Protein AF-A0A258R175-F1 (afdb_monomer)

Structure (mmCIF, N/CA/C/O backbone):
data_AF-A0A258R175-F1
#
_entry.id   AF-A0A258R175-F1
#
loop_
_atom_site.group_PDB
_atom_site.id
_atom_site.type_symbol
_atom_site.label_atom_id
_atom_site.label_alt_id
_atom_site.label_comp_id
_atom_site.label_asym_id
_atom_site.label_entity_id
_atom_site.label_seq_id
_atom_site.pdbx_PDB_ins_code
_atom_site.Cartn_x
_atom_site.Cartn_y
_atom_site.Cartn_z
_atom_site.occupancy
_atom_site.B_iso_or_equiv
_atom_site.auth_seq_id
_atom_site.auth_comp_id
_atom_site.auth_asym_id
_atom_site.auth_atom_id
_atom_site.pdbx_PDB_model_num
ATOM 1 N N . GLU A 1 1 ? -11.684 -0.400 -10.677 1.00 40.75 1 GLU A N 1
ATOM 2 C CA . GLU A 1 1 ? -11.134 0.251 -11.883 1.00 40.75 1 GLU A CA 1
ATOM 3 C C . GLU A 1 1 ? -10.947 1.729 -11.579 1.00 40.75 1 GLU A C 1
ATOM 5 O O . GLU A 1 1 ? -11.857 2.328 -11.018 1.00 40.75 1 GLU A O 1
ATOM 10 N N . ILE A 1 2 ? -9.762 2.289 -11.827 1.00 42.97 2 ILE A N 1
ATOM 11 C CA . ILE A 1 2 ? -9.522 3.716 -11.599 1.00 42.97 2 ILE A CA 1
ATOM 12 C C . ILE A 1 2 ? -9.858 4.440 -12.904 1.00 42.97 2 ILE A C 1
ATOM 14 O O . ILE A 1 2 ? -9.078 4.393 -13.850 1.00 42.97 2 ILE A O 1
ATOM 18 N N . SER A 1 3 ? -11.033 5.063 -12.977 1.00 48.06 3 SER A N 1
ATOM 19 C CA . SER A 1 3 ? -11.490 5.770 -14.177 1.00 48.06 3 SER A CA 1
ATOM 20 C C . SER A 1 3 ? -11.286 7.278 -14.036 1.00 48.06 3 SER A C 1
ATOM 22 O O . SER A 1 3 ? -11.849 7.893 -13.130 1.00 48.06 3 SER A O 1
ATOM 24 N N . ASN A 1 4 ? -10.526 7.888 -14.947 1.00 55.66 4 ASN A N 1
ATOM 25 C CA . ASN A 1 4 ? -10.462 9.341 -15.106 1.00 55.66 4 ASN A CA 1
ATOM 26 C C . ASN A 1 4 ? -11.255 9.734 -16.368 1.00 55.66 4 ASN A C 1
ATOM 28 O O . ASN A 1 4 ? -10.851 9.329 -17.456 1.00 55.66 4 ASN A O 1
ATOM 32 N N . PRO A 1 5 ? -12.331 10.540 -16.276 1.00 56.56 5 PRO A N 1
ATOM 33 C CA . PRO A 1 5 ? -13.113 10.960 -17.444 1.00 56.56 5 PRO A CA 1
ATOM 34 C C . PRO A 1 5 ? -12.289 11.698 -18.510 1.00 56.56 5 PRO A C 1
ATOM 36 O O . PRO A 1 5 ? -12.649 11.683 -19.684 1.00 56.56 5 PRO A O 1
ATOM 39 N N . ALA A 1 6 ? -11.182 12.336 -18.112 1.00 54.62 6 ALA A N 1
ATOM 40 C CA . ALA A 1 6 ? -10.274 13.038 -19.017 1.00 54.62 6 ALA A CA 1
ATOM 41 C C . ALA A 1 6 ? -9.324 12.100 -19.787 1.00 54.62 6 ALA A C 1
ATOM 43 O O . ALA A 1 6 ? -8.646 12.547 -20.711 1.00 54.62 6 ALA A O 1
ATOM 44 N N . VAL A 1 7 ? -9.262 10.814 -19.423 1.00 56.22 7 VAL A N 1
ATOM 45 C CA . VAL A 1 7 ? -8.439 9.801 -20.092 1.00 56.22 7 VAL A CA 1
ATOM 46 C C . VAL A 1 7 ? -9.338 8.626 -20.493 1.00 56.22 7 VAL A C 1
ATOM 48 O O . VAL A 1 7 ? -9.592 7.739 -19.679 1.00 56.22 7 VAL A O 1
ATOM 51 N N . PRO A 1 8 ? -9.863 8.607 -21.730 1.00 54.94 8 PRO A N 1
ATOM 52 C CA . PRO A 1 8 ? -10.723 7.521 -22.171 1.00 54.94 8 PRO A CA 1
ATOM 53 C C . PRO A 1 8 ? -9.935 6.206 -22.285 1.00 54.94 8 PRO A C 1
ATOM 55 O O . PRO A 1 8 ? -8.973 6.107 -23.047 1.00 54.94 8 PRO A O 1
ATOM 58 N N . GLY A 1 9 ? -10.383 5.187 -21.547 1.00 67.44 9 GLY A N 1
ATOM 59 C CA . GLY A 1 9 ? -9.880 3.811 -21.611 1.00 67.44 9 GLY A CA 1
ATOM 60 C C . GLY A 1 9 ? -8.987 3.391 -20.440 1.00 67.44 9 GLY A C 1
ATOM 61 O O . GLY A 1 9 ? -8.516 4.201 -19.646 1.00 67.44 9 GLY A O 1
ATOM 62 N N . THR A 1 10 ? -8.754 2.084 -20.329 1.00 74.00 10 THR A N 1
ATOM 63 C CA . THR A 1 10 ? -7.882 1.497 -19.306 1.00 74.00 10 THR A CA 1
ATOM 64 C C . THR A 1 10 ? -6.420 1.839 -19.593 1.00 74.00 10 THR A C 1
ATOM 66 O O . THR A 1 10 ? -5.924 1.592 -20.692 1.00 74.00 10 THR A O 1
ATOM 69 N N . LEU A 1 11 ? -5.712 2.373 -18.598 1.00 79.44 11 LEU A N 1
ATOM 70 C CA . LEU A 1 11 ? -4.258 2.520 -18.631 1.00 79.44 11 LEU A CA 1
ATOM 71 C C . LEU A 1 11 ? -3.595 1.400 -17.830 1.00 79.44 11 LEU A C 1
ATOM 73 O O . LEU A 1 11 ? -4.051 1.059 -16.739 1.00 79.44 11 LEU A O 1
ATOM 77 N N . LEU A 1 12 ? -2.479 0.887 -18.343 1.00 85.25 12 LEU A N 1
ATOM 78 C CA . LEU A 1 12 ? -1.554 0.064 -17.575 1.00 85.25 12 LEU A CA 1
ATOM 79 C C . LEU A 1 12 ? -0.437 0.957 -17.030 1.00 85.25 12 LEU A C 1
ATOM 81 O O . LEU A 1 12 ? 0.235 1.647 -17.795 1.00 85.25 12 LEU A O 1
ATOM 85 N N . GLY A 1 13 ? -0.251 0.953 -15.712 1.00 87.00 13 GLY A N 1
ATOM 86 C CA . GLY A 1 13 ? 0.811 1.698 -15.042 1.00 87.00 13 GLY A CA 1
ATOM 87 C C . GLY A 1 13 ? 1.912 0.773 -14.535 1.00 87.00 13 GLY A C 1
ATOM 88 O O . GLY A 1 13 ? 1.633 -0.148 -13.774 1.00 87.00 13 GLY A O 1
ATOM 89 N N . PHE A 1 14 ? 3.158 1.055 -14.908 1.00 89.31 14 PHE A N 1
ATOM 90 C CA . PHE A 1 14 ? 4.345 0.411 -14.346 1.00 89.31 14 PHE A CA 1
ATOM 91 C C . PHE A 1 14 ? 4.956 1.335 -13.304 1.00 89.31 14 PHE A C 1
ATOM 93 O O . PHE A 1 14 ? 5.444 2.414 -13.642 1.00 89.31 14 PHE A O 1
ATOM 100 N N . LEU A 1 15 ? 4.892 0.921 -12.044 1.00 88.31 15 LEU A N 1
ATOM 101 C CA . LEU A 1 15 ? 5.301 1.715 -10.897 1.00 88.31 15 LEU A CA 1
ATOM 102 C C . LEU A 1 15 ? 6.712 1.333 -10.447 1.00 88.31 15 LEU A C 1
ATOM 104 O O . LEU A 1 15 ? 6.944 0.188 -10.071 1.00 88.31 15 LEU A O 1
ATOM 108 N N . ASN A 1 16 ? 7.630 2.296 -10.417 1.00 87.44 16 ASN A N 1
ATOM 109 C CA . ASN A 1 16 ? 8.902 2.151 -9.718 1.00 87.44 16 ASN A CA 1
ATOM 110 C C . ASN A 1 16 ? 8.849 2.981 -8.431 1.00 87.44 16 ASN A C 1
ATOM 112 O O . ASN A 1 16 ? 8.875 4.214 -8.474 1.00 87.44 16 ASN A O 1
ATOM 116 N N . ILE A 1 17 ? 8.739 2.286 -7.298 1.00 83.06 17 ILE A N 1
ATOM 117 C CA . ILE A 1 17 ? 8.574 2.895 -5.974 1.00 83.06 17 ILE A CA 1
ATOM 118 C C . ILE A 1 17 ? 9.883 3.546 -5.513 1.00 83.06 17 ILE A C 1
ATOM 120 O O . ILE A 1 17 ? 9.845 4.671 -5.016 1.00 83.06 17 ILE A O 1
ATOM 124 N N . ASP A 1 18 ? 11.026 2.902 -5.764 1.00 85.12 18 ASP A N 1
ATOM 125 C CA . ASP A 1 18 ? 12.351 3.390 -5.360 1.00 85.12 18 ASP A CA 1
ATOM 126 C C . ASP A 1 18 ? 12.678 4.732 -6.017 1.00 85.12 18 ASP A C 1
ATOM 128 O O . ASP A 1 18 ? 13.139 5.671 -5.370 1.00 85.12 18 ASP A O 1
ATOM 132 N N . THR A 1 19 ? 12.389 4.851 -7.315 1.00 88.62 19 THR A N 1
ATOM 133 C CA . THR A 1 19 ? 12.622 6.091 -8.066 1.00 88.62 19 THR A CA 1
ATOM 134 C C . THR A 1 19 ? 11.421 7.031 -8.064 1.00 88.62 19 THR A C 1
ATOM 136 O O . THR A 1 19 ? 11.496 8.093 -8.677 1.00 88.62 19 THR A O 1
ATOM 139 N N . ARG A 1 20 ? 10.297 6.634 -7.453 1.00 85.88 20 ARG A N 1
ATOM 140 C CA . ARG A 1 20 ? 9.001 7.332 -7.504 1.00 85.88 20 ARG A CA 1
ATOM 141 C C . ARG A 1 20 ? 8.567 7.737 -8.917 1.00 85.88 20 ARG A C 1
ATOM 143 O O . ARG A 1 20 ? 8.134 8.864 -9.147 1.00 85.88 20 ARG A O 1
ATOM 150 N N . LYS A 1 21 ? 8.663 6.814 -9.870 1.00 88.06 21 LYS A N 1
ATOM 151 C CA . LYS A 1 21 ? 8.285 7.034 -11.276 1.00 88.06 21 LYS A CA 1
ATOM 152 C C . LYS A 1 21 ? 7.165 6.098 -11.682 1.00 88.06 21 LYS A C 1
ATOM 154 O O . LYS A 1 21 ? 7.058 4.987 -11.165 1.00 88.06 21 LYS A O 1
ATOM 159 N N . VAL A 1 22 ? 6.374 6.524 -12.653 1.00 88.94 22 VAL A N 1
ATOM 160 C CA . VAL A 1 22 ? 5.370 5.678 -13.291 1.00 88.94 22 VAL A CA 1
ATOM 161 C C . VAL A 1 22 ? 5.426 5.831 -14.798 1.00 88.94 22 VAL A C 1
ATOM 163 O O . VAL A 1 22 ? 5.540 6.941 -15.318 1.00 88.94 22 VAL A O 1
ATOM 166 N N . VAL A 1 23 ? 5.338 4.700 -15.493 1.00 90.81 23 VAL A N 1
ATOM 167 C CA . VAL A 1 23 ? 5.174 4.649 -16.946 1.00 90.81 23 VAL A CA 1
ATOM 168 C C . VAL A 1 23 ? 3.751 4.214 -17.253 1.00 90.81 23 VAL A C 1
ATOM 170 O O . VAL A 1 23 ? 3.346 3.109 -16.899 1.00 90.81 23 VAL A O 1
ATOM 173 N N . LEU A 1 24 ? 2.996 5.089 -17.908 1.00 87.75 24 LEU A N 1
ATOM 174 C CA . LEU A 1 24 ? 1.626 4.833 -18.335 1.00 87.75 24 LEU A CA 1
ATOM 175 C C . LEU A 1 24 ? 1.616 4.363 -19.787 1.00 87.75 24 LEU A C 1
ATOM 177 O O . LEU A 1 24 ? 2.169 5.031 -20.662 1.00 87.75 24 LEU A O 1
ATOM 181 N N . VAL A 1 25 ? 0.967 3.231 -20.038 1.00 87.25 25 VAL A N 1
ATOM 182 C CA . VAL A 1 25 ? 0.807 2.632 -21.366 1.00 87.25 25 VAL A CA 1
ATOM 183 C C . VAL A 1 25 ? -0.683 2.490 -21.658 1.00 87.25 25 VAL A C 1
ATOM 185 O O . VAL A 1 25 ? -1.443 1.983 -20.832 1.00 87.25 25 VAL A O 1
ATOM 188 N N . SER A 1 26 ? -1.104 2.935 -22.842 1.00 81.69 26 SER A N 1
ATOM 189 C CA . SER A 1 26 ? -2.475 2.749 -23.319 1.00 81.69 26 SER A CA 1
ATOM 190 C C . SER A 1 26 ? -2.541 1.599 -24.328 1.00 81.69 26 SER A C 1
ATOM 192 O O . SER A 1 26 ? -1.715 1.562 -25.245 1.00 81.69 26 SER A O 1
ATOM 194 N N . PRO A 1 27 ? -3.540 0.703 -24.240 1.00 78.81 27 PRO A N 1
ATOM 195 C CA . PRO A 1 27 ? -3.768 -0.328 -25.251 1.00 78.81 27 PRO A CA 1
ATOM 196 C C . PRO A 1 27 ? -3.996 0.228 -26.667 1.00 78.81 27 PRO A C 1
ATOM 198 O O . PRO A 1 27 ? -3.696 -0.459 -27.640 1.00 78.81 27 PRO A O 1
ATOM 201 N N . SER A 1 28 ? -4.501 1.462 -26.801 1.00 80.94 28 SER A N 1
ATOM 202 C CA . SER A 1 28 ? -4.767 2.098 -28.103 1.00 80.94 28 SER A CA 1
ATOM 203 C C . SER A 1 28 ? -3.513 2.651 -28.790 1.00 80.94 28 SER A C 1
ATOM 205 O O . SER A 1 28 ? -3.515 2.839 -30.006 1.00 80.94 28 SER A O 1
ATOM 207 N N . LEU A 1 29 ? -2.429 2.872 -28.040 1.00 82.25 29 LEU A N 1
ATOM 208 C CA . LEU A 1 29 ? -1.122 3.292 -28.549 1.00 82.25 29 LEU A CA 1
ATOM 209 C C . LEU A 1 29 ? -0.066 2.247 -28.165 1.00 82.25 29 LEU A C 1
ATOM 211 O O . LEU A 1 29 ? 0.814 2.515 -27.337 1.00 82.25 29 LEU A O 1
ATOM 215 N N . PRO A 1 30 ? -0.138 1.034 -28.749 1.00 72.25 30 PRO A N 1
ATOM 216 C CA . PRO A 1 30 ? 0.782 -0.035 -28.403 1.00 72.25 30 PRO A CA 1
ATOM 217 C C . PRO A 1 30 ? 2.214 0.410 -28.722 1.00 72.25 30 PRO A C 1
ATOM 219 O O . PRO A 1 30 ? 2.493 0.872 -29.829 1.00 72.25 30 PRO A O 1
ATOM 222 N N . LYS A 1 31 ? 3.129 0.234 -27.757 1.00 85.00 31 LYS A N 1
ATOM 223 C CA . LYS A 1 31 ? 4.560 0.622 -27.795 1.00 85.00 31 LYS A CA 1
ATOM 224 C C . LYS A 1 31 ? 4.879 2.087 -27.469 1.00 85.00 31 LYS A C 1
ATOM 226 O O . LYS A 1 31 ? 6.034 2.492 -27.618 1.00 85.00 31 LYS A O 1
ATOM 231 N N . MET A 1 32 ? 3.918 2.870 -26.992 1.00 88.12 32 MET A N 1
ATOM 232 C CA . MET A 1 32 ? 4.180 4.195 -26.421 1.00 88.12 32 MET A CA 1
ATOM 233 C C . MET A 1 32 ? 3.946 4.166 -24.911 1.00 88.12 32 MET A C 1
ATOM 235 O O . MET A 1 32 ? 2.882 3.758 -24.451 1.00 88.12 32 MET A O 1
ATOM 239 N N . GLY A 1 33 ? 4.947 4.608 -24.152 1.00 89.56 33 GLY A N 1
ATOM 240 C CA . GLY A 1 33 ? 4.857 4.816 -22.710 1.00 89.56 33 GLY A CA 1
ATOM 241 C C . GLY A 1 33 ? 5.087 6.281 -22.363 1.00 89.56 33 GLY A C 1
ATOM 242 O O . GLY A 1 33 ? 5.961 6.925 -22.943 1.00 89.56 33 GLY A O 1
ATOM 243 N N . VAL A 1 34 ? 4.330 6.812 -21.411 1.00 89.00 34 VAL A N 1
ATOM 244 C CA . VAL A 1 34 ? 4.559 8.150 -20.850 1.00 89.00 34 VAL A CA 1
ATOM 245 C C . VAL A 1 34 ? 5.139 7.986 -19.455 1.00 89.00 34 VAL A C 1
ATOM 247 O O . VAL A 1 34 ? 4.457 7.475 -18.571 1.00 89.00 34 VAL A O 1
ATOM 250 N N . GLU A 1 35 ? 6.389 8.402 -19.262 1.00 90.06 35 GLU A N 1
ATOM 251 C CA . GLU A 1 35 ? 7.019 8.453 -17.941 1.00 90.06 35 GLU A CA 1
ATOM 252 C C . GLU A 1 35 ? 6.747 9.799 -17.282 1.00 90.06 35 GLU A C 1
ATOM 254 O O . GLU A 1 35 ? 6.965 10.863 -17.873 1.00 90.06 35 GLU A O 1
ATOM 259 N N . THR A 1 36 ? 6.318 9.739 -16.029 1.00 87.12 36 THR A N 1
ATOM 260 C CA . THR A 1 36 ? 6.179 10.903 -15.161 1.00 87.12 36 THR A CA 1
ATOM 261 C C . THR A 1 36 ? 6.511 10.530 -13.717 1.00 87.12 36 THR A C 1
ATOM 263 O O . THR A 1 36 ? 6.618 9.348 -13.370 1.00 87.12 36 THR A O 1
ATOM 266 N N . ASP A 1 37 ? 6.712 11.540 -12.881 1.00 86.81 37 ASP A N 1
ATOM 267 C CA . ASP A 1 37 ? 6.963 11.346 -11.459 1.00 86.81 37 ASP A CA 1
ATOM 268 C C . ASP A 1 37 ? 5.654 11.040 -10.727 1.00 86.81 37 ASP A C 1
ATOM 270 O O . ASP A 1 37 ? 4.582 11.548 -11.071 1.00 86.81 37 ASP A O 1
ATOM 274 N N . LEU A 1 38 ? 5.740 10.209 -9.692 1.00 80.19 38 LEU A N 1
ATOM 275 C CA . LEU A 1 38 ? 4.610 9.945 -8.818 1.00 80.19 38 LEU A CA 1
ATOM 276 C C . LEU A 1 38 ? 4.293 11.178 -7.975 1.00 80.19 38 LEU A C 1
ATOM 278 O O . LEU A 1 38 ? 5.165 11.626 -7.217 1.00 80.19 38 LEU A O 1
ATOM 282 N N . PRO A 1 39 ? 3.036 11.654 -8.007 1.00 72.75 39 PRO A N 1
ATOM 283 C CA . PRO A 1 39 ? 2.574 12.708 -7.125 1.00 72.75 39 PRO A CA 1
ATOM 284 C C . PRO A 1 39 ? 2.932 12.393 -5.672 1.00 72.75 39 PRO A C 1
ATOM 286 O O . PRO A 1 39 ? 2.883 11.235 -5.246 1.00 72.75 39 PRO A O 1
ATOM 289 N N . ALA A 1 40 ? 3.322 13.410 -4.905 1.00 73.38 40 ALA A N 1
ATOM 290 C CA . ALA A 1 40 ? 3.685 13.237 -3.497 1.00 73.38 40 ALA A CA 1
ATOM 291 C C . ALA A 1 40 ? 2.541 12.607 -2.676 1.00 73.38 40 ALA A C 1
ATOM 293 O O . ALA A 1 40 ? 2.790 11.877 -1.721 1.00 73.38 40 ALA A O 1
ATOM 294 N N . ASP A 1 41 ? 1.300 12.843 -3.097 1.00 66.44 41 ASP A N 1
ATOM 295 C CA . ASP A 1 41 ? 0.055 12.328 -2.529 1.00 66.44 41 ASP A CA 1
ATOM 296 C C . ASP A 1 41 ? -0.392 10.972 -3.107 1.00 66.44 41 ASP A C 1
ATOM 298 O O . ASP A 1 41 ? -1.449 10.472 -2.729 1.00 66.44 41 ASP A O 1
ATOM 302 N N . PHE A 1 42 ? 0.384 10.335 -3.991 1.00 70.44 42 PHE A N 1
ATOM 303 C CA . PHE A 1 42 ? 0.040 9.010 -4.511 1.00 70.44 42 PHE A CA 1
ATOM 304 C C . PHE A 1 42 ? 0.120 7.942 -3.408 1.00 70.44 42 PHE A C 1
ATOM 306 O O . PHE A 1 42 ? 1.201 7.667 -2.885 1.00 70.44 42 PHE A O 1
ATOM 313 N N . GLN A 1 43 ? -1.016 7.322 -3.081 1.00 65.56 43 GLN A N 1
ATOM 314 C CA . GLN A 1 43 ? -1.141 6.259 -2.079 1.00 65.56 43 GLN A CA 1
ATOM 315 C C . GLN A 1 43 ? -2.076 5.157 -2.599 1.00 65.56 43 GLN A C 1
ATOM 317 O O . GLN A 1 43 ? -3.224 5.433 -2.922 1.00 65.56 43 GLN A O 1
ATOM 322 N N . ILE A 1 44 ? -1.637 3.897 -2.664 1.00 63.03 44 ILE A N 1
ATOM 323 C CA . ILE A 1 44 ? -2.536 2.767 -2.971 1.00 63.03 44 ILE A CA 1
ATOM 324 C C . ILE A 1 44 ? -2.904 2.101 -1.655 1.00 63.03 44 ILE A C 1
ATOM 326 O O . ILE A 1 44 ? -2.051 1.439 -1.074 1.00 63.03 44 ILE A O 1
ATOM 330 N N . ALA A 1 45 ? -4.134 2.311 -1.172 1.00 57.41 45 ALA A N 1
ATOM 331 C CA . ALA A 1 45 ? -4.663 1.763 0.090 1.00 57.41 45 ALA A CA 1
ATOM 332 C C . ALA A 1 45 ? -3.840 2.072 1.368 1.00 57.41 45 ALA A C 1
ATOM 334 O O . ALA A 1 45 ? -4.287 1.777 2.470 1.00 57.41 45 ALA A O 1
ATOM 335 N N . SER A 1 46 ? -2.669 2.694 1.225 1.00 58.72 46 SER A N 1
ATOM 336 C CA . SER A 1 46 ? -1.678 2.953 2.257 1.00 58.72 46 SER A CA 1
ATOM 337 C C . SER A 1 46 ? -2.131 4.067 3.191 1.00 58.72 46 SER A C 1
ATOM 339 O O . SER A 1 46 ? -2.501 5.162 2.758 1.00 58.72 46 SER A O 1
ATOM 341 N N . LEU A 1 47 ? -2.057 3.774 4.488 1.00 63.28 47 LEU A N 1
ATOM 342 C CA . LEU A 1 47 ? -2.002 4.790 5.524 1.00 63.28 47 LEU A CA 1
ATOM 343 C C . LEU A 1 47 ? -0.535 5.137 5.756 1.00 63.28 47 LEU A C 1
ATOM 345 O O . LEU A 1 47 ? 0.258 4.273 6.120 1.00 63.28 47 LEU A O 1
ATOM 349 N N . ALA A 1 48 ? -0.182 6.405 5.573 1.00 64.50 48 ALA A N 1
ATOM 350 C CA . ALA A 1 48 ? 1.092 6.939 6.029 1.00 64.50 48 ALA A CA 1
ATOM 351 C C . ALA A 1 48 ? 0.868 7.710 7.335 1.00 64.50 48 ALA A C 1
ATOM 353 O O . ALA A 1 48 ? -0.017 8.567 7.405 1.00 64.50 48 ALA A O 1
ATOM 354 N N . GLY A 1 49 ? 1.674 7.415 8.353 1.00 68.62 49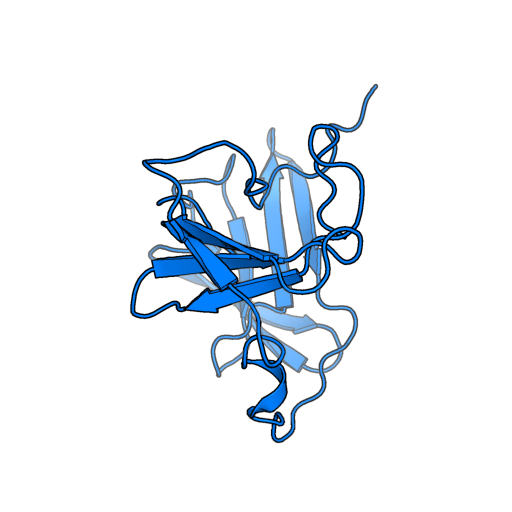 GLY A N 1
ATOM 355 C CA . GLY A 1 49 ? 1.626 8.089 9.649 1.00 68.62 49 GLY A CA 1
ATOM 356 C C . GLY A 1 49 ? 1.809 7.130 10.819 1.00 68.62 49 GLY A C 1
ATOM 357 O O . GLY A 1 49 ? 1.957 5.923 10.641 1.00 68.62 49 GLY A O 1
ATOM 358 N N . GLU A 1 50 ? 1.797 7.688 12.023 1.00 78.94 50 GLU A N 1
ATOM 359 C CA . GLU A 1 50 ? 1.766 6.915 13.261 1.00 78.94 50 GLU A CA 1
ATOM 360 C C . GLU A 1 50 ? 0.325 6.486 13.550 1.00 78.94 50 GLU A C 1
ATOM 362 O O . GLU A 1 50 ? -0.601 7.298 13.490 1.00 78.94 50 GLU A O 1
ATOM 367 N N . GLY A 1 51 ? 0.134 5.199 13.836 1.00 86.69 51 GLY A N 1
ATOM 368 C CA . GLY A 1 51 ? -1.164 4.628 14.170 1.00 86.69 51 GLY A CA 1
ATOM 369 C C . GLY A 1 51 ? -1.158 3.996 15.553 1.00 86.69 51 GLY A C 1
ATOM 370 O O . GLY A 1 51 ? -0.152 3.442 15.999 1.00 86.69 51 GLY A O 1
ATOM 371 N N . THR A 1 52 ? -2.300 4.038 16.227 1.00 93.44 52 THR A N 1
ATOM 372 C CA . THR A 1 52 ? -2.530 3.308 17.472 1.00 93.44 52 THR A CA 1
ATOM 373 C C . THR A 1 52 ? -3.188 1.969 17.159 1.00 93.44 52 THR A C 1
ATOM 375 O O . THR A 1 52 ? -4.111 1.871 16.347 1.00 93.44 52 THR A O 1
ATOM 378 N N . ARG A 1 53 ? -2.701 0.895 17.785 1.00 95.19 53 ARG A N 1
ATOM 379 C CA . ARG A 1 53 ? -3.344 -0.418 17.677 1.00 95.19 53 ARG A CA 1
ATOM 380 C C . ARG A 1 53 ? -4.721 -0.339 18.342 1.00 95.19 53 ARG A C 1
ATOM 382 O O . ARG A 1 53 ? -4.806 -0.093 19.541 1.00 95.19 53 ARG A O 1
ATOM 389 N N . ALA A 1 54 ? -5.769 -0.613 17.574 1.00 95.19 54 ALA A N 1
ATOM 390 C CA . ALA A 1 54 ? -7.161 -0.568 18.020 1.00 95.19 54 ALA A CA 1
ATOM 391 C C . ALA A 1 54 ? -7.769 -1.964 18.244 1.00 95.19 54 ALA A C 1
ATOM 393 O O . ALA A 1 54 ? -8.760 -2.099 18.956 1.00 95.19 54 ALA A O 1
ATOM 394 N N . GLY A 1 55 ? -7.188 -3.019 17.659 1.00 97.38 55 GLY A N 1
ATOM 395 C CA . GLY A 1 55 ? -7.696 -4.385 17.818 1.00 97.38 55 GLY A CA 1
ATOM 396 C C . GLY A 1 55 ? -7.183 -5.358 16.761 1.00 97.38 55 GLY A C 1
ATOM 397 O O . GLY A 1 55 ? -6.113 -5.159 16.183 1.00 97.38 55 GLY A O 1
ATOM 398 N N . THR A 1 56 ? -7.951 -6.413 16.504 1.00 98.06 56 THR A N 1
ATOM 399 C CA . THR A 1 56 ? -7.707 -7.410 15.449 1.00 98.06 56 THR A CA 1
ATOM 400 C C . THR A 1 56 ? -8.987 -7.672 14.658 1.00 98.06 56 THR A C 1
ATOM 402 O O . THR A 1 56 ? -10.089 -7.390 15.129 1.00 98.06 56 THR A O 1
ATOM 405 N N . SER A 1 57 ? -8.849 -8.169 13.431 1.00 98.12 57 SER A N 1
ATOM 406 C CA . SER A 1 57 ? -9.965 -8.544 12.559 1.00 98.12 57 SER A CA 1
ATOM 407 C C . SER A 1 57 ? -9.514 -9.587 11.530 1.00 98.12 57 SER A C 1
ATOM 409 O O . SER A 1 57 ? -8.377 -10.057 11.573 1.00 98.12 57 SER A O 1
ATOM 411 N N . GLU A 1 58 ? -10.406 -9.940 10.611 1.00 98.00 58 GLU A N 1
ATOM 412 C CA . GLU A 1 58 ? -10.146 -10.828 9.481 1.00 98.00 58 GLU A CA 1
ATOM 413 C C . GLU A 1 58 ? -10.859 -10.278 8.240 1.00 98.00 58 GLU A C 1
ATOM 415 O O . GLU A 1 58 ? -12.017 -9.851 8.315 1.00 98.00 58 GLU A O 1
ATOM 420 N N . VAL A 1 59 ? -10.167 -10.255 7.100 1.00 97.56 59 VAL A N 1
ATOM 421 C CA . VAL A 1 59 ? -10.714 -9.809 5.807 1.00 97.56 59 VAL A CA 1
ATOM 422 C C . VAL A 1 59 ? -10.226 -10.758 4.725 1.00 97.56 59 VAL A C 1
ATOM 424 O O . VAL A 1 59 ? -9.050 -11.091 4.690 1.00 97.56 59 VAL A O 1
ATOM 427 N N . ALA A 1 60 ? -11.122 -11.211 3.846 1.00 96.38 60 ALA A N 1
ATOM 428 C CA . ALA A 1 60 ? -10.802 -12.183 2.796 1.00 96.38 60 ALA A CA 1
ATOM 429 C C . ALA A 1 60 ? -10.104 -13.469 3.307 1.00 96.38 60 ALA A C 1
ATOM 431 O O . ALA A 1 60 ? -9.297 -14.054 2.590 1.00 96.38 60 ALA A O 1
ATOM 432 N N . GLY A 1 61 ? -10.417 -13.906 4.536 1.00 95.94 61 GLY A N 1
ATOM 433 C CA . GLY A 1 61 ? -9.804 -15.078 5.178 1.00 95.94 61 GLY A CA 1
ATOM 434 C C . GLY A 1 61 ? -8.421 -14.825 5.788 1.00 95.94 61 GLY A C 1
ATOM 435 O O . GLY A 1 61 ? -7.752 -15.769 6.197 1.00 95.94 61 GLY A O 1
ATOM 436 N N . GLU A 1 62 ? -7.976 -13.568 5.839 1.00 97.81 62 GLU A N 1
ATOM 437 C CA . GLU A 1 62 ? -6.641 -13.183 6.291 1.00 97.81 62 GLU A CA 1
ATOM 438 C C . GLU A 1 62 ? -6.707 -12.422 7.619 1.00 97.81 62 GLU A C 1
ATOM 440 O O . GLU A 1 62 ? -7.408 -11.403 7.705 1.00 97.81 62 GLU A O 1
ATOM 445 N N . PRO A 1 63 ? -5.977 -12.870 8.657 1.00 98.00 63 PRO A N 1
ATOM 446 C CA . PRO A 1 63 ? -5.948 -12.177 9.933 1.00 98.00 63 PRO A CA 1
ATOM 447 C C . PRO A 1 63 ? -5.218 -10.838 9.799 1.00 98.00 63 PRO A C 1
ATOM 449 O O . PRO A 1 63 ? -4.182 -10.722 9.141 1.00 98.00 63 PRO A O 1
ATOM 452 N N . CYS A 1 64 ? -5.734 -9.817 10.474 1.00 97.81 64 CYS A N 1
ATOM 453 C CA . CYS A 1 64 ? -5.148 -8.486 10.453 1.00 97.81 64 CYS A CA 1
ATOM 454 C C . CYS A 1 64 ? -5.240 -7.781 11.806 1.00 97.81 64 CYS A C 1
ATOM 456 O O . CYS A 1 64 ? -6.067 -8.088 12.670 1.00 97.81 64 CYS A O 1
ATOM 458 N N . THR A 1 65 ? -4.388 -6.777 11.975 1.00 97.75 65 THR A N 1
ATOM 459 C CA . THR A 1 65 ? -4.453 -5.819 13.075 1.00 97.75 65 THR A CA 1
ATOM 460 C C . THR A 1 65 ? -5.207 -4.577 12.625 1.00 97.75 65 THR A C 1
ATOM 462 O O . THR A 1 65 ? -4.954 -4.052 11.542 1.00 97.75 65 THR A O 1
ATOM 465 N N . LEU A 1 66 ? -6.115 -4.097 13.474 1.00 96.56 66 LEU A N 1
ATOM 466 C CA . LEU A 1 66 ? -6.776 -2.814 13.283 1.00 96.56 66 LEU A CA 1
ATOM 467 C C . LEU A 1 66 ? -5.879 -1.700 13.818 1.00 96.56 66 LEU A C 1
ATOM 469 O O . LEU A 1 66 ? -5.496 -1.714 14.992 1.00 96.56 66 LEU A O 1
ATOM 473 N N . TRP A 1 67 ? -5.581 -0.737 12.958 1.00 94.56 67 TRP A N 1
ATOM 474 C CA . TRP A 1 67 ? -4.792 0.450 13.256 1.00 94.56 67 TRP A CA 1
ATOM 475 C C . TRP A 1 67 ? -5.644 1.694 13.050 1.00 94.56 67 TRP A C 1
ATOM 477 O O . TRP A 1 67 ? -6.232 1.863 11.981 1.00 94.56 67 TRP A O 1
ATOM 487 N N . GLN A 1 68 ? -5.694 2.556 14.062 1.00 92.19 68 GLN A N 1
ATOM 488 C CA . GLN A 1 68 ? -6.377 3.841 14.014 1.00 92.19 68 GLN A CA 1
ATOM 489 C C . GLN A 1 68 ? -5.363 4.966 13.805 1.00 92.19 68 GLN A C 1
ATOM 491 O O . GLN A 1 68 ? -4.329 5.022 14.467 1.00 92.19 68 GLN A O 1
ATOM 496 N N . VAL A 1 69 ? -5.672 5.869 12.879 1.00 88.38 69 VAL A N 1
ATOM 497 C CA . VAL A 1 69 ? -4.880 7.058 12.560 1.00 88.38 69 VAL A CA 1
ATOM 498 C C . VAL A 1 69 ? -5.811 8.264 12.626 1.00 88.38 69 VAL A C 1
ATOM 500 O O . VAL A 1 69 ? -6.783 8.334 11.876 1.00 88.38 69 VAL A O 1
ATOM 503 N N . GLU A 1 70 ? -5.518 9.220 13.510 1.00 79.75 70 GLU A N 1
ATOM 504 C CA . GLU A 1 70 ? -6.383 10.388 13.767 1.00 79.75 70 GLU A CA 1
ATOM 505 C C . GLU A 1 70 ? -6.598 11.256 12.521 1.00 79.75 70 GLU A C 1
ATOM 507 O O . GLU A 1 70 ? -7.694 11.759 12.280 1.00 79.75 70 GLU A O 1
ATOM 512 N N . LYS A 1 71 ? -5.557 11.414 11.695 1.00 70.56 71 LYS A N 1
ATOM 513 C CA . LYS A 1 71 ? -5.659 12.071 10.390 1.00 70.56 71 LYS A CA 1
ATOM 514 C C . LYS A 1 71 ? -4.461 11.722 9.510 1.00 70.56 71 LYS A C 1
ATOM 516 O O . LYS A 1 71 ? -3.400 12.330 9.636 1.00 70.56 71 LYS A O 1
ATOM 521 N N . ALA A 1 72 ? -4.628 10.775 8.589 1.00 67.69 72 ALA A N 1
ATOM 522 C CA . ALA A 1 72 ? -3.649 10.598 7.518 1.00 67.69 72 ALA A CA 1
ATOM 523 C C . ALA A 1 72 ? -3.647 11.864 6.642 1.00 67.69 72 ALA A C 1
ATOM 525 O O . ALA A 1 72 ? -4.709 12.429 6.374 1.00 67.69 72 ALA A O 1
ATOM 526 N N . ALA A 1 73 ? -2.474 12.327 6.204 1.00 62.75 73 ALA A N 1
ATOM 527 C CA . ALA A 1 73 ? -2.281 13.670 5.638 1.00 62.75 73 A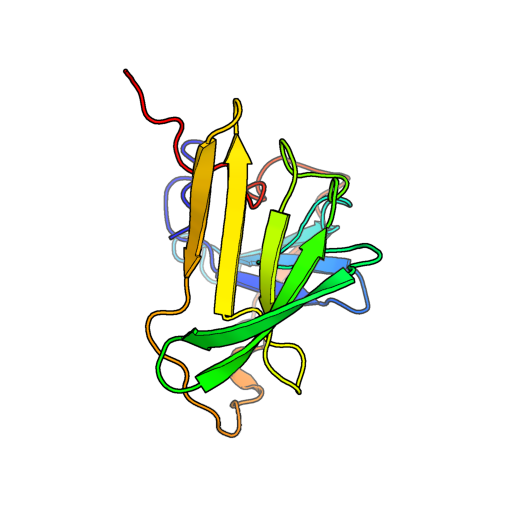LA A CA 1
ATOM 528 C C . ALA A 1 73 ? -3.105 13.985 4.361 1.00 62.75 73 ALA A C 1
ATOM 530 O O . ALA A 1 73 ? -3.142 15.131 3.918 1.00 62.75 73 ALA A O 1
ATOM 531 N N . GLN A 1 74 ? -3.784 12.992 3.782 1.00 64.44 74 GLN A N 1
ATOM 532 C CA . GLN A 1 74 ? -4.521 13.057 2.519 1.00 64.44 74 GLN A CA 1
ATOM 533 C C . GLN A 1 74 ? -5.968 12.554 2.654 1.00 64.44 74 GLN A C 1
ATOM 535 O O . GLN A 1 74 ? -6.697 12.527 1.665 1.00 64.44 74 GLN A O 1
ATOM 540 N N . LEU A 1 75 ? -6.398 12.156 3.856 1.00 69.31 75 LEU A N 1
ATOM 541 C CA . LEU A 1 75 ? -7.746 11.646 4.108 1.00 69.31 75 LEU A CA 1
ATOM 542 C C . LEU A 1 75 ? -8.595 12.678 4.853 1.00 69.31 75 LEU A C 1
ATOM 544 O O . LEU A 1 75 ? -8.095 13.527 5.593 1.00 69.31 75 LEU A O 1
ATOM 548 N N . ALA A 1 76 ? -9.906 12.617 4.618 1.00 73.38 76 ALA A N 1
ATOM 549 C CA . ALA A 1 76 ? -10.858 13.618 5.092 1.00 73.38 76 ALA A CA 1
ATOM 550 C C . ALA A 1 76 ? -11.066 13.612 6.619 1.00 73.38 76 ALA A C 1
ATOM 552 O O . ALA A 1 76 ? -11.575 14.596 7.157 1.00 73.38 76 ALA A O 1
ATOM 553 N N . GLY A 1 77 ? -10.655 12.549 7.315 1.00 81.50 77 GLY A N 1
ATOM 554 C CA . GLY A 1 77 ? -10.842 12.404 8.755 1.00 81.50 77 GLY A CA 1
ATOM 555 C C . GLY A 1 77 ? -10.135 11.177 9.342 1.00 81.50 77 GLY A C 1
ATOM 556 O O . GLY A 1 77 ? -9.310 10.556 8.653 1.00 81.50 77 GLY A O 1
ATOM 557 N N . PRO A 1 78 ? -10.451 10.835 10.606 1.00 88.06 78 PRO A N 1
ATOM 558 C CA . PRO A 1 78 ? -9.959 9.637 11.274 1.00 88.06 78 PRO A CA 1
ATOM 559 C C . PRO A 1 78 ? -10.114 8.398 10.407 1.00 88.06 78 PRO A C 1
ATOM 561 O O . PRO A 1 78 ? -11.105 8.224 9.697 1.00 88.06 78 PRO A O 1
ATOM 564 N N . THR A 1 79 ? -9.102 7.543 10.423 1.00 88.69 79 THR A N 1
ATOM 565 C CA . THR A 1 79 ? -9.040 6.385 9.540 1.00 88.69 79 THR A CA 1
ATOM 566 C C . THR A 1 79 ? -8.690 5.138 10.325 1.00 88.69 79 THR A C 1
ATOM 568 O O . THR A 1 79 ? -7.777 5.145 11.145 1.00 88.69 79 THR A O 1
ATOM 571 N N . THR A 1 80 ? -9.404 4.054 10.045 1.00 92.31 80 THR A N 1
ATOM 572 C CA . THR A 1 80 ? -9.072 2.717 10.535 1.00 92.31 80 THR A CA 1
ATOM 573 C C . THR A 1 80 ? -8.664 1.844 9.358 1.00 92.31 80 THR A C 1
ATOM 575 O O . THR A 1 80 ? -9.419 1.732 8.388 1.00 92.31 80 THR A O 1
ATOM 578 N N . ALA A 1 81 ? -7.502 1.198 9.446 1.00 92.44 81 ALA A N 1
ATOM 579 C CA . ALA A 1 81 ? -7.093 0.162 8.502 1.00 92.44 81 ALA A CA 1
ATOM 580 C C . ALA A 1 81 ? -6.905 -1.192 9.181 1.00 92.44 81 ALA A C 1
ATOM 582 O O . ALA A 1 81 ? -6.389 -1.291 10.290 1.00 92.44 81 ALA A O 1
ATOM 583 N N . CYS A 1 82 ? -7.296 -2.239 8.468 1.00 95.12 82 CYS A N 1
ATOM 584 C CA . CYS A 1 82 ? -6.987 -3.632 8.766 1.00 95.12 82 CYS A CA 1
ATOM 585 C C . CYS A 1 82 ? -5.741 -4.008 7.964 1.00 95.12 82 CYS A C 1
ATOM 587 O O . CYS A 1 82 ? -5.791 -4.012 6.734 1.00 95.12 82 CYS A O 1
ATOM 589 N N . ILE A 1 83 ? -4.630 -4.269 8.655 1.00 94.19 83 ILE A N 1
ATOM 590 C CA . ILE A 1 83 ? -3.318 -4.536 8.047 1.00 94.19 83 ILE A CA 1
ATOM 591 C C . ILE A 1 83 ? -2.800 -5.893 8.532 1.00 94.19 83 ILE A C 1
ATOM 593 O O . ILE A 1 83 ? -2.803 -6.155 9.740 1.00 94.19 83 ILE A O 1
ATOM 597 N N . THR A 1 84 ? -2.392 -6.763 7.610 1.00 95.81 84 THR A N 1
ATOM 598 C CA . THR A 1 84 ? -1.756 -8.051 7.931 1.00 95.81 84 THR A CA 1
ATOM 599 C C . THR A 1 84 ? -0.396 -7.853 8.605 1.00 95.81 84 THR A C 1
ATOM 601 O O . THR A 1 84 ? 0.167 -6.758 8.605 1.00 95.81 84 THR A O 1
ATOM 604 N N . GLU A 1 85 ? 0.158 -8.919 9.184 1.00 94.56 85 GLU A N 1
ATOM 605 C CA . GLU A 1 85 ? 1.484 -8.881 9.818 1.00 94.56 85 GLU A CA 1
ATOM 606 C C . GLU A 1 85 ? 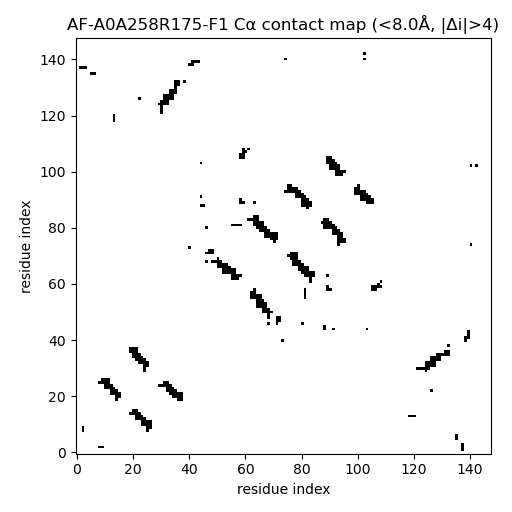2.605 -8.487 8.839 1.00 94.56 85 GLU A C 1
ATOM 608 O O . GLU A 1 85 ? 3.516 -7.751 9.209 1.00 94.56 85 GLU A O 1
ATOM 613 N N . ASP A 1 86 ? 2.499 -8.906 7.575 1.00 92.94 86 ASP A N 1
ATOM 614 C CA . ASP A 1 86 ? 3.419 -8.569 6.483 1.00 92.94 86 ASP A CA 1
ATOM 615 C C . ASP A 1 86 ? 3.128 -7.208 5.816 1.00 92.94 86 ASP A C 1
ATOM 617 O O . ASP A 1 86 ? 3.779 -6.845 4.837 1.00 92.94 86 ASP A O 1
ATOM 621 N N . GLY A 1 87 ? 2.191 -6.421 6.357 1.00 89.94 87 GLY A N 1
ATOM 622 C CA . GLY A 1 87 ? 1.972 -5.027 5.959 1.00 89.94 87 GLY A CA 1
ATOM 623 C C . GLY A 1 87 ? 0.978 -4.811 4.815 1.00 89.94 87 GLY A C 1
ATOM 624 O O . GLY A 1 87 ? 0.888 -3.702 4.286 1.00 89.94 87 GLY A O 1
ATOM 625 N N . ILE A 1 88 ? 0.206 -5.826 4.427 1.00 90.94 88 ILE A N 1
ATOM 626 C CA . ILE A 1 88 ? -0.828 -5.701 3.395 1.00 90.94 88 ILE A CA 1
ATOM 627 C C . ILE A 1 88 ? -2.067 -5.053 4.012 1.00 90.94 88 ILE A C 1
ATOM 629 O O . ILE A 1 88 ? -2.665 -5.579 4.950 1.00 90.94 88 ILE A O 1
ATOM 633 N N . VAL A 1 89 ? -2.492 -3.916 3.462 1.00 91.81 89 VAL A N 1
ATOM 634 C CA . VAL A 1 89 ? -3.773 -3.302 3.828 1.00 91.81 89 VAL A CA 1
ATOM 635 C C . VAL A 1 89 ? -4.903 -4.104 3.188 1.00 91.81 89 VAL A C 1
ATOM 637 O O . VAL A 1 89 ? -4.946 -4.244 1.968 1.00 91.81 89 VAL A O 1
ATOM 640 N N . LEU A 1 90 ? -5.827 -4.615 4.000 1.00 94.25 90 LEU A N 1
ATOM 641 C CA . LEU A 1 90 ? -6.972 -5.405 3.538 1.00 94.25 90 LEU A CA 1
ATOM 642 C C . LEU A 1 90 ? -8.283 -4.621 3.530 1.00 94.25 90 LEU A C 1
ATOM 644 O O . LEU A 1 90 ? -9.168 -4.912 2.734 1.00 94.25 90 LEU A O 1
ATOM 648 N N . ARG A 1 91 ? -8.433 -3.633 4.414 1.00 93.81 91 ARG A N 1
ATOM 649 C CA . ARG A 1 91 ? -9.632 -2.789 4.497 1.00 93.81 91 ARG A CA 1
ATOM 650 C C . ARG A 1 91 ? -9.264 -1.416 5.031 1.00 93.81 91 ARG A C 1
ATOM 652 O O . ARG A 1 91 ? -8.515 -1.340 6.002 1.00 93.81 91 ARG A O 1
ATOM 659 N N . THR A 1 92 ? -9.865 -0.372 4.467 1.00 91.12 92 THR A N 1
ATOM 660 C CA . THR A 1 92 ? -9.736 1.010 4.944 1.00 91.12 92 THR A CA 1
ATOM 661 C C . THR A 1 92 ? -11.114 1.634 5.123 1.00 91.12 92 THR A C 1
ATOM 663 O O . THR A 1 92 ? -11.939 1.632 4.206 1.00 91.12 92 THR A O 1
ATOM 666 N N . VAL A 1 93 ? -11.354 2.181 6.314 1.00 90.75 93 VAL A N 1
ATOM 667 C CA . VAL A 1 93 ? -12.563 2.930 6.668 1.00 90.75 93 VAL A CA 1
ATOM 668 C C . VAL A 1 93 ? -12.156 4.337 7.073 1.00 90.75 93 VAL A C 1
ATOM 670 O O . VAL A 1 93 ? -11.359 4.504 7.994 1.00 90.75 93 VAL A O 1
ATOM 673 N N . VAL A 1 94 ? -12.707 5.338 6.394 1.00 89.06 94 VAL A N 1
ATOM 674 C CA . VAL A 1 94 ? -12.439 6.758 6.656 1.00 89.06 94 VAL A CA 1
ATOM 675 C C . VAL A 1 94 ? -13.691 7.396 7.225 1.00 89.06 94 VAL A C 1
ATOM 677 O O . VAL A 1 94 ? -14.784 7.213 6.691 1.00 89.06 94 VAL A O 1
ATOM 680 N N . GLU A 1 95 ? -13.541 8.167 8.291 1.00 88.62 95 GLU A N 1
ATOM 681 C CA . GLU A 1 95 ? -14.623 8.979 8.815 1.00 88.62 95 GLU A CA 1
ATOM 682 C C . GLU A 1 95 ? -14.792 10.247 7.966 1.00 88.62 95 GLU A C 1
ATOM 684 O O . GLU A 1 95 ? -13.876 11.060 7.829 1.00 88.62 95 GLU A O 1
ATOM 689 N N . ILE A 1 96 ? -15.976 10.418 7.379 1.00 85.12 96 ILE A N 1
ATOM 690 C CA . ILE A 1 96 ? -16.352 11.590 6.586 1.00 85.12 96 ILE A CA 1
ATOM 691 C C . ILE A 1 96 ? -17.620 12.158 7.211 1.00 85.12 96 ILE A C 1
ATOM 693 O O . ILE A 1 96 ? -18.617 11.456 7.355 1.00 85.12 96 ILE A O 1
ATOM 697 N N . GLN A 1 97 ? -17.577 13.430 7.617 1.00 87.38 97 GLN A N 1
ATOM 698 C CA . GLN A 1 97 ? -18.708 14.105 8.272 1.00 87.38 97 GLN A CA 1
ATOM 699 C C . GLN A 1 97 ? -19.260 13.325 9.488 1.00 87.38 97 GLN A C 1
ATOM 701 O O . GLN A 1 97 ? -20.472 13.238 9.683 1.00 87.38 97 GLN A O 1
ATOM 706 N N . GLY A 1 98 ? -18.374 12.734 10.297 1.00 87.31 98 GLY A N 1
ATOM 707 C CA . GLY A 1 98 ? -18.761 11.988 11.499 1.00 87.31 98 GLY A CA 1
ATOM 708 C C . GLY A 1 98 ? -19.299 10.577 11.243 1.00 87.31 98 GLY A C 1
ATOM 709 O O . GLY A 1 98 ? -19.841 9.960 12.158 1.00 87.31 98 GLY A O 1
ATOM 710 N N . LYS A 1 99 ? -19.221 10.067 10.007 1.00 90.56 99 LYS A N 1
ATOM 711 C CA . LYS A 1 99 ? -19.717 8.734 9.636 1.00 90.56 99 LYS A CA 1
ATOM 712 C C . LYS A 1 99 ? -18.601 7.876 9.046 1.00 90.56 99 LYS A C 1
ATOM 714 O O . LYS A 1 99 ? -17.798 8.401 8.280 1.00 90.56 99 LYS A O 1
ATOM 719 N N . PRO A 1 100 ? -18.555 6.566 9.336 1.00 89.75 100 PRO A N 1
ATOM 720 C CA . PRO A 1 100 ? -17.590 5.667 8.718 1.00 89.75 100 PRO A CA 1
ATOM 721 C C . PRO A 1 100 ? -17.965 5.377 7.258 1.00 89.75 100 PRO A C 1
ATOM 723 O O . PRO A 1 100 ? -19.092 4.979 6.962 1.00 89.75 100 PRO A O 1
ATOM 726 N N . HIS A 1 101 ? -17.000 5.518 6.353 1.00 89.19 101 HIS A N 1
ATOM 727 C CA . HIS A 1 101 ? -17.122 5.162 4.941 1.00 89.19 101 HIS A CA 1
ATOM 728 C C . HIS A 1 101 ? -16.064 4.127 4.564 1.00 89.19 101 HIS A C 1
ATOM 730 O O . HIS A 1 101 ? -14.869 4.355 4.744 1.00 89.19 101 HIS A O 1
ATOM 736 N N . LEU A 1 102 ? -16.502 2.994 4.011 1.00 88.75 102 LEU A N 1
ATOM 737 C CA . LEU A 1 102 ? -15.610 1.992 3.437 1.00 88.75 102 LEU A CA 1
ATOM 738 C C . LEU A 1 102 ? -15.022 2.535 2.132 1.00 88.75 102 LEU A C 1
ATOM 740 O O . LEU A 1 102 ? -15.753 2.752 1.166 1.00 88.75 102 LEU A O 1
ATOM 744 N N . THR A 1 103 ? -13.714 2.768 2.105 1.00 84.25 103 THR A N 1
ATOM 745 C CA . THR A 1 103 ? -13.026 3.330 0.930 1.00 84.25 103 THR A CA 1
ATOM 746 C C . THR A 1 103 ? -12.236 2.283 0.159 1.00 84.25 103 THR A C 1
ATOM 748 O O . THR A 1 103 ? -11.967 2.466 -1.028 1.00 84.25 103 THR A O 1
ATOM 751 N N . PHE A 1 104 ? -11.877 1.180 0.814 1.00 88.00 104 PHE A N 1
ATOM 752 C CA . PHE A 1 104 ? -11.142 0.079 0.213 1.00 88.00 104 PHE 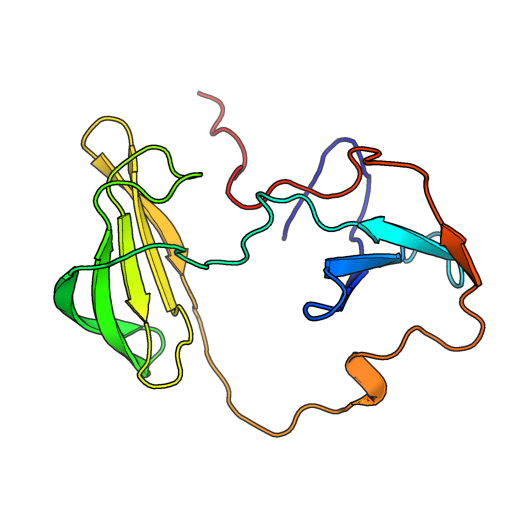A CA 1
ATOM 753 C C . PHE A 1 104 ? -11.419 -1.223 0.966 1.00 88.00 104 PHE A C 1
ATOM 755 O O . PHE A 1 104 ? -11.442 -1.234 2.197 1.00 88.00 104 PHE A O 1
ATOM 762 N N . GLU A 1 105 ? -11.587 -2.315 0.225 1.00 92.81 105 GLU A N 1
ATOM 763 C CA . GLU A 1 105 ? -11.679 -3.666 0.769 1.00 92.81 105 GLU A CA 1
ATOM 764 C C . GLU A 1 105 ? -11.132 -4.687 -0.231 1.00 92.81 105 GLU A C 1
ATOM 766 O O . GLU A 1 105 ? -11.489 -4.682 -1.411 1.00 92.81 105 GLU A O 1
ATOM 771 N N . VAL A 1 106 ? -10.273 -5.576 0.258 1.00 94.00 106 VAL A N 1
ATOM 772 C CA . VAL A 1 106 ? -9.820 -6.763 -0.458 1.00 94.00 106 VAL A CA 1
ATOM 773 C C . VAL A 1 106 ? -10.918 -7.817 -0.381 1.00 94.00 106 VAL A C 1
ATOM 775 O O . VAL A 1 106 ? -11.310 -8.242 0.701 1.00 94.00 106 VAL A O 1
ATOM 778 N N . VAL A 1 107 ? -11.386 -8.267 -1.543 1.00 96.06 107 VAL A N 1
ATOM 779 C CA . VAL A 1 107 ? -12.388 -9.343 -1.653 1.00 96.06 107 VAL A CA 1
ATOM 780 C C . VAL A 1 107 ? -11.757 -10.736 -1.732 1.00 96.06 107 VAL A C 1
ATOM 782 O O . VAL A 1 107 ? -12.409 -11.731 -1.436 1.00 96.06 107 VAL A O 1
ATOM 785 N N . SER A 1 108 ? -10.485 -10.813 -2.127 1.00 95.12 108 SER A N 1
ATOM 786 C CA . SER A 1 108 ? -9.708 -12.049 -2.213 1.00 95.12 108 SER A CA 1
ATOM 787 C C . SER A 1 108 ? -8.216 -11.739 -2.167 1.00 95.12 108 SER A C 1
ATOM 789 O O . SER A 1 108 ? -7.771 -10.825 -2.866 1.0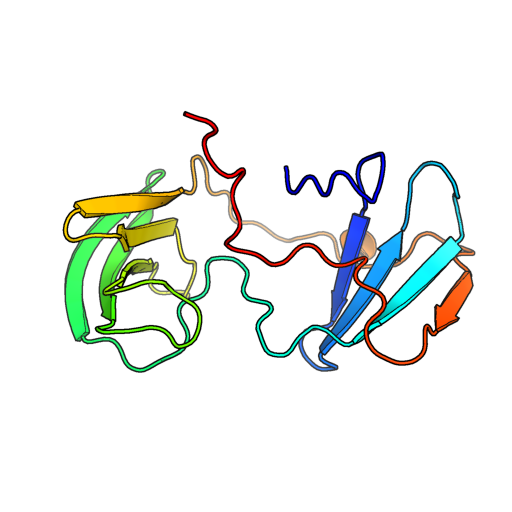0 95.12 108 SER A O 1
ATOM 791 N N . LEU A 1 109 ? -7.444 -12.534 -1.428 1.00 94.19 109 LEU A N 1
ATOM 792 C CA . LEU A 1 109 ? -5.985 -12.496 -1.451 1.00 94.19 109 LEU A CA 1
ATOM 793 C C . LEU A 1 109 ? -5.440 -13.855 -1.896 1.00 94.19 109 LEU A C 1
ATOM 795 O O . LEU A 1 109 ? -5.923 -14.907 -1.489 1.00 94.19 109 LEU A O 1
ATOM 799 N N . THR A 1 110 ? -4.422 -13.845 -2.750 1.00 94.06 110 THR A N 1
ATOM 800 C CA . THR A 1 110 ? -3.674 -15.051 -3.115 1.00 94.06 110 THR A CA 1
ATOM 801 C C . THR A 1 110 ? -2.196 -14.719 -3.073 1.00 94.06 110 THR A C 1
ATOM 803 O O . THR A 1 110 ? -1.762 -13.738 -3.674 1.00 94.06 110 THR A O 1
ATOM 806 N N . ARG A 1 111 ? -1.422 -15.534 -2.353 1.00 91.00 111 ARG A N 1
ATOM 807 C CA . ARG A 1 111 ? 0.030 -15.380 -2.245 1.00 91.00 111 ARG A CA 1
ATOM 808 C C . ARG A 1 111 ? 0.730 -16.405 -3.122 1.00 91.00 111 ARG A C 1
ATOM 810 O O . ARG A 1 111 ? 0.352 -17.572 -3.152 1.00 91.00 111 ARG A O 1
ATOM 817 N N . GLY A 1 112 ? 1.772 -15.962 -3.808 1.00 93.19 112 GLY A N 1
ATOM 818 C CA . GLY A 1 112 ? 2.603 -16.819 -4.637 1.00 93.19 112 GLY A CA 1
ATOM 819 C C . GLY A 1 112 ? 3.677 -16.019 -5.370 1.00 93.19 112 GLY A C 1
ATOM 820 O O . GLY A 1 112 ? 3.592 -14.786 -5.418 1.00 93.19 112 GLY A O 1
ATOM 821 N N . PRO A 1 113 ? 4.682 -16.703 -5.942 1.00 93.69 113 PRO A N 1
ATOM 822 C CA . PRO A 1 113 ? 5.675 -16.068 -6.798 1.00 93.69 113 PRO A CA 1
ATOM 823 C C . PRO A 1 113 ? 4.996 -15.270 -7.915 1.00 93.69 113 PRO A C 1
ATOM 825 O O . PRO A 1 113 ? 4.049 -15.752 -8.535 1.00 93.69 113 PRO A O 1
ATOM 828 N N . GLN A 1 114 ? 5.481 -14.056 -8.163 1.00 90.88 114 GLN A N 1
ATOM 829 C CA . GLN A 1 114 ? 5.056 -13.248 -9.302 1.00 90.88 114 GLN A CA 1
ATOM 830 C C . GLN A 1 114 ? 6.098 -13.369 -10.411 1.00 90.88 114 GLN A C 1
ATOM 832 O O . GLN A 1 114 ? 7.299 -13.320 -10.139 1.00 90.88 114 GLN A O 1
ATOM 837 N N . ASP A 1 115 ? 5.642 -13.527 -11.650 1.00 93.12 115 ASP A N 1
ATOM 838 C CA . ASP A 1 115 ? 6.526 -13.534 -12.810 1.00 93.12 115 ASP A CA 1
ATOM 839 C C . ASP A 1 115 ? 7.152 -12.134 -12.978 1.00 93.12 115 ASP A C 1
ATOM 841 O O . ASP A 1 115 ? 6.411 -11.156 -13.138 1.00 93.12 115 ASP A O 1
ATOM 845 N N . PRO A 1 116 ? 8.492 -11.996 -12.927 1.00 89.44 116 PRO A N 1
ATOM 846 C CA . PRO A 1 116 ? 9.150 -10.702 -13.083 1.00 89.44 116 PRO A CA 1
ATOM 847 C C . PRO A 1 116 ? 8.835 -10.029 -14.426 1.00 89.44 116 PRO A C 1
ATOM 849 O O . PRO A 1 116 ? 8.888 -8.799 -14.506 1.00 89.44 116 PRO A O 1
ATOM 852 N N . ASP A 1 117 ? 8.477 -10.788 -15.465 1.00 89.62 117 ASP A N 1
ATOM 853 C CA . ASP A 1 117 ? 8.132 -10.224 -16.771 1.00 89.62 117 ASP A CA 1
ATOM 854 C C . ASP A 1 117 ? 6.813 -9.426 -16.746 1.00 89.62 117 ASP A C 1
ATOM 856 O O . ASP A 1 117 ? 6.641 -8.528 -17.572 1.00 89.62 117 ASP A O 1
ATOM 860 N N . LEU A 1 118 ? 5.939 -9.626 -15.745 1.00 88.62 118 LEU A N 1
ATOM 861 C CA . LEU A 1 118 ? 4.740 -8.793 -15.531 1.00 88.62 118 LEU A CA 1
ATOM 862 C C . LEU A 1 118 ? 5.073 -7.336 -15.177 1.00 88.62 118 LEU A C 1
ATOM 864 O O . LEU A 1 118 ? 4.247 -6.444 -15.368 1.00 88.62 118 LEU A O 1
ATOM 868 N N . PHE A 1 119 ? 6.284 -7.080 -14.679 1.00 89.00 119 PHE A N 1
ATOM 869 C CA . PHE A 1 119 ? 6.745 -5.752 -14.266 1.00 89.00 119 PHE A CA 1
ATOM 870 C C . PHE A 1 119 ? 7.667 -5.100 -15.299 1.00 89.00 119 PHE A C 1
ATOM 872 O O . PHE A 1 119 ? 8.235 -4.034 -15.052 1.00 89.00 119 PHE A O 1
ATOM 879 N N . ARG A 1 120 ? 7.827 -5.722 -16.472 1.00 89.56 120 ARG A N 1
ATOM 880 C CA . ARG A 1 120 ? 8.645 -5.195 -17.565 1.00 89.56 120 ARG A CA 1
ATOM 881 C C . ARG A 1 120 ? 7.756 -4.527 -18.595 1.00 89.56 120 ARG A C 1
ATOM 883 O O . ARG A 1 120 ? 6.690 -5.023 -18.948 1.00 89.56 120 ARG A O 1
ATOM 890 N N . LEU A 1 121 ? 8.227 -3.400 -19.121 1.00 88.06 121 LEU A N 1
ATOM 891 C CA . LEU A 1 121 ? 7.552 -2.763 -20.242 1.00 88.06 121 LEU A CA 1
ATOM 892 C C . LEU A 1 121 ? 7.528 -3.713 -21.449 1.00 88.06 121 LEU A C 1
ATOM 894 O O . LEU A 1 121 ? 8.535 -4.383 -21.708 1.00 88.06 121 LEU A O 1
ATOM 898 N N . PRO A 1 122 ? 6.433 -3.734 -22.233 1.00 85.00 122 PRO A N 1
ATOM 899 C CA . PRO A 1 122 ? 6.366 -4.537 -23.444 1.00 85.00 122 PRO A CA 1
ATOM 900 C C . PRO A 1 122 ? 7.559 -4.262 -24.376 1.00 85.00 122 PRO A C 1
ATOM 902 O O . PRO A 1 122 ? 7.966 -3.099 -24.523 1.00 85.00 122 PRO A O 1
ATOM 905 N N . PRO A 1 123 ? 8.115 -5.285 -25.050 1.00 86.31 123 PRO A N 1
ATOM 906 C CA . PRO A 1 123 ? 9.244 -5.105 -25.953 1.00 86.31 123 PRO A CA 1
ATOM 907 C C . PRO A 1 123 ? 8.998 -4.024 -27.013 1.00 86.31 123 PRO A C 1
ATOM 909 O O . PRO A 1 123 ? 7.941 -3.959 -27.643 1.00 86.31 123 PRO A O 1
ATOM 912 N N . GLY A 1 124 ? 9.999 -3.168 -27.228 1.00 87.69 124 GLY A N 1
ATOM 913 C CA . GLY A 1 124 ? 9.924 -2.072 -28.198 1.00 87.69 124 GLY A CA 1
ATOM 914 C C . GLY A 1 124 ? 9.118 -0.853 -27.737 1.00 87.69 124 GLY A C 1
ATOM 915 O O . GLY A 1 124 ? 8.925 0.059 -28.542 1.00 87.69 124 GLY A O 1
ATOM 916 N N . THR A 1 125 ? 8.676 -0.809 -26.474 1.00 90.12 125 THR A N 1
ATOM 917 C CA . THR A 1 125 ? 8.069 0.394 -25.891 1.00 90.12 125 THR A CA 1
ATOM 918 C C . THR A 1 125 ? 9.064 1.547 -25.893 1.00 90.12 125 THR A C 1
ATOM 920 O O . THR A 1 125 ? 10.173 1.434 -25.370 1.00 90.12 125 THR A O 1
ATOM 923 N N . ARG A 1 126 ? 8.661 2.672 -26.485 1.00 91.00 126 ARG A N 1
ATOM 924 C CA . ARG A 1 126 ? 9.383 3.941 -26.410 1.00 91.00 126 ARG A CA 1
ATOM 925 C C . ARG A 1 126 ? 8.759 4.793 -25.318 1.00 91.00 126 ARG A C 1
ATOM 927 O O . ARG A 1 126 ? 7.566 5.088 -25.369 1.00 91.00 126 ARG A O 1
ATOM 934 N N . THR A 1 127 ? 9.579 5.193 -24.356 1.00 90.00 127 THR A N 1
ATOM 935 C CA . THR A 1 127 ? 9.142 6.009 -23.227 1.00 90.00 127 THR A CA 1
ATOM 936 C C . THR A 1 127 ? 9.414 7.484 -23.501 1.00 90.00 127 THR A C 1
ATOM 938 O O . THR A 1 127 ? 10.559 7.886 -23.708 1.00 90.00 127 THR A O 1
ATOM 941 N N . LEU A 1 128 ? 8.360 8.294 -23.491 1.00 89.06 128 LEU A N 1
ATOM 942 C CA . LEU A 1 128 ? 8.432 9.748 -23.556 1.00 89.06 128 LEU A CA 1
ATOM 943 C C . LEU A 1 128 ? 8.406 10.300 -22.130 1.00 89.06 128 LEU A C 1
ATOM 945 O O . LEU A 1 128 ? 7.485 10.010 -21.370 1.00 89.06 128 LEU A O 1
ATOM 949 N N . LYS A 1 129 ? 9.413 11.096 -21.765 1.00 87.25 129 LYS A N 1
ATOM 950 C CA . LYS A 1 129 ? 9.439 11.792 -20.475 1.00 87.25 129 LYS A CA 1
ATOM 951 C C . LYS A 1 129 ? 8.579 13.041 -20.566 1.00 87.25 129 LYS A C 1
ATOM 953 O O . LYS A 1 129 ? 8.844 13.907 -21.399 1.00 87.25 129 LYS A O 1
ATOM 958 N N . MET A 1 130 ? 7.574 13.137 -19.707 1.00 75.75 130 MET A N 1
ATOM 959 C CA . MET A 1 130 ? 6.714 14.310 -19.645 1.00 75.75 130 MET A CA 1
ATOM 960 C C . MET A 1 130 ? 7.229 15.263 -18.553 1.00 75.75 130 MET A C 1
ATOM 962 O O . MET A 1 130 ? 7.379 14.825 -17.411 1.00 75.75 130 MET A O 1
ATOM 966 N N . PRO A 1 131 ? 7.522 16.543 -18.858 1.00 59.38 131 PRO A N 1
ATOM 967 C CA . PRO A 1 131 ? 7.919 17.510 -17.838 1.00 59.38 131 PRO A CA 1
ATOM 968 C C . PRO A 1 131 ? 6.763 17.748 -16.856 1.00 59.38 131 PRO A C 1
ATOM 970 O O . PRO A 1 131 ? 5.642 17.989 -17.292 1.00 59.38 131 PRO A O 1
ATOM 973 N N . ASN A 1 132 ? 7.051 17.649 -15.555 1.00 55.94 132 ASN A N 1
ATOM 974 C CA . ASN A 1 132 ? 6.205 17.954 -14.392 1.00 55.94 132 ASN A CA 1
ATOM 975 C C . ASN A 1 132 ? 4.674 17.862 -14.582 1.00 55.94 132 ASN A C 1
ATOM 977 O O . ASN A 1 132 ? 4.015 18.832 -14.950 1.00 55.94 132 ASN A O 1
ATOM 981 N N . GLY A 1 133 ? 4.098 16.728 -14.165 1.00 55.88 133 GLY A N 1
ATOM 982 C CA . GLY A 1 133 ? 2.762 16.705 -13.558 1.00 55.88 133 GLY A CA 1
ATOM 983 C C . GLY A 1 133 ? 1.563 16.930 -14.480 1.00 55.88 133 GLY A C 1
ATOM 984 O O . GLY A 1 133 ? 0.538 17.430 -14.017 1.00 55.88 133 GLY A O 1
ATOM 985 N N . GLY A 1 134 ? 1.639 16.552 -15.759 1.00 50.53 134 GLY A N 1
ATOM 9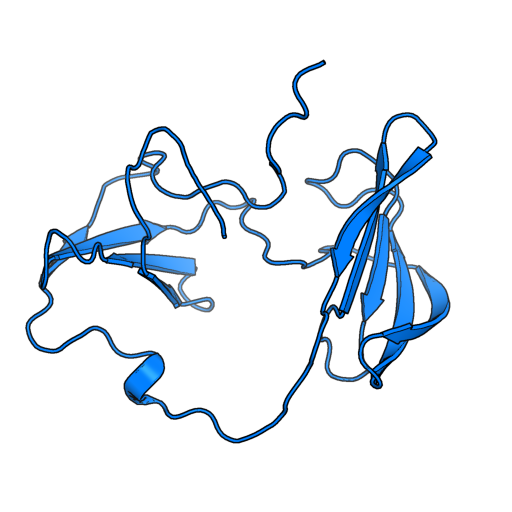86 C CA . GLY A 1 134 ? 0.429 16.452 -16.581 1.00 50.53 134 GLY A CA 1
ATOM 987 C C . GLY A 1 134 ? -0.551 15.500 -15.893 1.00 50.53 134 GLY A C 1
ATOM 988 O O . GLY A 1 134 ? -0.177 14.360 -15.630 1.00 50.53 134 GLY A O 1
ATOM 989 N N . GLY A 1 135 ? -1.756 15.978 -15.555 1.00 56.69 135 GLY A N 1
ATOM 990 C CA . GLY A 1 135 ? -2.792 15.325 -14.730 1.00 56.69 135 GLY A CA 1
ATOM 991 C C . GLY A 1 135 ? -3.392 14.023 -15.282 1.00 56.69 135 GLY A C 1
ATOM 992 O O . GLY A 1 135 ? -4.596 13.799 -15.188 1.00 56.69 135 GLY A O 1
ATOM 993 N N . LEU A 1 136 ? -2.555 13.176 -15.877 1.00 58.72 136 LEU A N 1
ATOM 994 C CA . LEU A 1 136 ? -2.852 11.848 -16.388 1.00 58.72 136 LEU A CA 1
ATOM 995 C C . LEU A 1 136 ? -3.001 10.820 -15.267 1.00 58.72 136 LEU A C 1
ATOM 997 O O . LEU A 1 136 ? -3.719 9.840 -15.443 1.00 58.72 136 LEU A O 1
ATOM 1001 N N . LEU A 1 137 ? -2.320 11.019 -14.133 1.00 60.94 137 LEU A N 1
ATOM 1002 C CA . LEU A 1 137 ? -2.430 10.107 -13.003 1.00 60.94 137 LEU A CA 1
ATOM 1003 C C . LEU A 1 137 ? -3.705 10.405 -12.212 1.00 60.94 137 LEU A C 1
ATOM 1005 O O . LEU A 1 137 ? -3.859 11.519 -11.703 1.00 60.94 137 LEU A O 1
ATOM 1009 N N . PRO A 1 138 ? -4.620 9.432 -12.084 1.00 55.16 138 PRO A N 1
ATOM 1010 C CA . PRO A 1 138 ? -5.755 9.581 -11.194 1.00 55.16 138 PRO A CA 1
ATOM 1011 C C . PRO A 1 138 ? -5.258 9.688 -9.749 1.00 55.16 138 PRO A C 1
ATOM 1013 O O . PRO A 1 138 ? -4.381 8.931 -9.329 1.00 55.16 138 PRO A O 1
ATOM 1016 N N . LYS A 1 139 ? -5.826 10.625 -8.983 1.00 53.81 139 LYS A N 1
ATOM 1017 C CA . LYS A 1 139 ? -5.570 10.717 -7.544 1.00 53.81 139 LYS A CA 1
ATOM 1018 C C . LYS A 1 139 ? -6.235 9.524 -6.850 1.00 53.81 139 LYS A C 1
ATOM 1020 O O . LYS A 1 139 ? -7.454 9.374 -6.955 1.00 53.81 139 LYS A O 1
ATOM 1025 N N . PRO A 1 140 ? -5.485 8.658 -6.153 1.00 43.62 140 PRO A N 1
ATOM 1026 C CA . PRO A 1 140 ? -6.098 7.615 -5.345 1.00 43.62 140 PRO A CA 1
ATOM 1027 C C . PRO A 1 140 ? -6.935 8.240 -4.218 1.00 43.62 140 PRO A C 1
ATOM 1029 O O . PRO A 1 140 ? -6.495 9.190 -3.579 1.00 43.62 140 PRO A O 1
ATOM 1032 N N . GLY A 1 141 ? -8.145 7.730 -3.981 1.00 44.31 141 GLY A N 1
ATOM 1033 C CA . GLY A 1 141 ? -9.042 8.228 -2.927 1.00 44.31 141 GLY A CA 1
ATOM 1034 C C . GLY A 1 141 ? -10.121 9.213 -3.390 1.00 44.31 141 GLY A C 1
ATOM 1035 O O . GLY A 1 141 ? -11.084 9.428 -2.659 1.00 44.31 141 GLY A O 1
ATOM 1036 N N . THR A 1 142 ? -10.062 9.729 -4.622 1.00 43.22 142 THR A N 1
ATOM 1037 C CA . THR A 1 142 ? -11.263 10.266 -5.279 1.00 43.22 142 THR A CA 1
ATOM 1038 C C . THR A 1 142 ? -11.998 9.103 -5.938 1.00 43.22 142 THR A C 1
ATOM 1040 O O . THR A 1 142 ? -11.840 8.850 -7.132 1.00 43.22 142 THR A O 1
ATOM 1043 N N . GLY A 1 143 ? -12.780 8.356 -5.152 1.00 37.38 143 GLY A N 1
ATOM 1044 C CA . GLY A 1 143 ? -13.894 7.600 -5.727 1.00 37.38 143 GLY A CA 1
ATOM 1045 C C . GLY A 1 143 ? -14.800 8.552 -6.520 1.00 37.38 143 GLY A C 1
ATOM 1046 O O . GLY A 1 143 ? -14.699 9.772 -6.334 1.00 37.38 143 GLY A O 1
ATOM 1047 N N . PRO A 1 144 ? -15.666 8.046 -7.417 1.00 32.25 144 PRO A N 1
ATOM 1048 C CA . PRO A 1 144 ? -16.651 8.911 -8.048 1.00 32.25 144 PRO A CA 1
ATOM 1049 C C . PRO A 1 144 ? -17.359 9.689 -6.940 1.00 32.25 144 PRO A C 1
ATOM 1051 O O . PRO A 1 144 ? -17.803 9.098 -5.952 1.00 32.25 144 PRO A O 1
ATOM 1054 N N . ALA A 1 145 ? -17.412 11.017 -7.073 1.00 36.09 145 ALA A N 1
ATOM 1055 C CA . ALA A 1 145 ? -18.368 11.788 -6.305 1.00 36.09 145 ALA A CA 1
ATOM 1056 C C . ALA A 1 145 ? -19.713 11.108 -6.557 1.00 36.09 145 ALA A C 1
ATOM 1058 O O . ALA A 1 145 ? -20.148 11.027 -7.708 1.00 36.09 145 ALA A O 1
ATOM 1059 N N . LEU A 1 146 ? -20.306 10.533 -5.511 1.00 30.19 146 LEU A N 1
ATOM 1060 C CA . LEU A 1 146 ? -21.700 10.137 -5.567 1.00 30.19 146 LEU A CA 1
ATOM 1061 C C . LEU A 1 146 ? -22.446 11.426 -5.904 1.00 30.19 146 LEU A C 1
ATOM 1063 O O . LEU A 1 146 ? -22.525 12.340 -5.082 1.00 30.19 146 LEU A O 1
ATOM 1067 N N . ALA A 1 147 ? -22.863 11.540 -7.164 1.00 26.64 147 A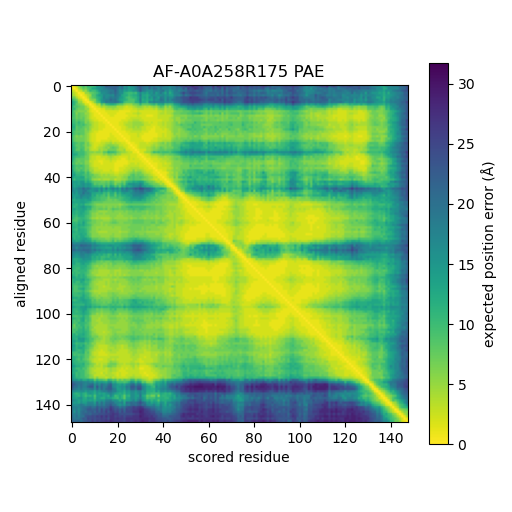LA A N 1
ATOM 1068 C CA . ALA A 1 147 ? -23.832 12.538 -7.560 1.00 26.64 147 ALA A CA 1
ATOM 1069 C C . ALA A 1 147 ? -25.087 12.323 -6.691 1.00 26.64 147 ALA A C 1
ATOM 1071 O O . ALA A 1 147 ? -25.358 11.172 -6.329 1.00 26.64 147 ALA A O 1
ATOM 1072 N N . PRO A 1 148 ? -25.780 13.406 -6.299 1.00 39.19 148 PRO A N 1
ATOM 1073 C CA . PRO A 1 148 ? -26.963 13.323 -5.447 1.00 39.19 148 PRO A CA 1
ATOM 1074 C C . PRO A 1 148 ? -28.054 12.420 -6.030 1.00 39.19 148 PRO A C 1
ATOM 1076 O O . PRO A 1 148 ? -28.150 12.325 -7.276 1.00 39.19 148 PRO A O 1
#

Foldseek 3Di:
DQDDPVDPDDWDWQADPVQQKIWTDGPVDAQETEIDGHDPQADDLDQDDDWDFPAWDDAQNAIFTWTWDQDRPNAQGIKIFTAHPVGDTAWIWGQDPNDTDTQDHDNHDDDDDDDVVVNDRPPNRDYDYDPPDPPPDRRRRCDPPPDD

Secondary structure (DSSP, 8-state):
----TTS-SPPEEEEETTTTEEEEE-TTSTTEEEEEEPPTT--SSPPPS--EEEEEEEETTEEEEEEEES--TTSSS-EEEEE-TT--EEEEEEEETTEEEEEEE-S-----PPPGGGGSPPTTPEEEEPSS--TTSPPTT-------

Radius of gyration: 17.44 Å; Cα contacts (8 Å, |Δi|>4): 248; chains: 1; bounding box: 40×35×47 Å

Mean predicted aligned error: 9.48 Å

pLDDT: mean 79.47, std 17.44, range [26.64, 98.12]

Solvent-accessible surface area (backbone atoms only — not comparable to full-atom values): 9348 Å² total; per-residue (Å²): 132,94,82,46,91,90,49,88,71,77,69,50,73,49,76,40,75,93,78,38,33,33,34,41,31,39,80,90,45,76,49,45,27,41,33,39,71,56,60,92,77,66,46,82,86,61,82,63,78,82,62,47,83,72,52,70,52,71,50,55,91,41,66,23,39,28,32,37,24,77,59,34,95,86,52,90,27,39,32,41,35,32,28,29,93,90,65,51,68,38,33,34,34,37,29,52,96,90,38,84,37,82,78,45,72,50,81,69,75,85,87,74,91,74,68,71,71,79,76,50,80,64,88,80,49,47,72,44,79,53,80,83,75,71,83,77,68,75,66,59,86,69,62,81,76,79,72,132

Nearest PDB structures (foldseek):
  2p4b-assembly2_C-2  TM=6.431E-01  e=2.241E-02  Escherichia coli K-12
  3m4w-assembly1_C  TM=5.908E-01  e=2.662E-02  Escherichia coli K-12
  6fhm-assembly1_B  TM=4.710E-01  e=1.999E-02  Escherichia coli K-12
  3m4w-assembly2_D  TM=5.191E-01  e=1.999E-02  Escherichia coli K-12
  2v42-assembly1_B  TM=5.051E-01  e=7.907E-02  Escherichia coli BL21(DE3)

Sequence (148 aa):
EISNPAVPGTLLGFLNIDTRKVVLVSPSLPKMGVETDLPADFQIASLAGEGTRAGTSEVAGEPCTLWQVEKAAQLAGPTTACITEDGIVLRTVVEIQGKPHLTFEVVSLTRGPQDPDLFRLPPGTRTLKMPNGGGLLPKPGTGPALAP

=== Feature glossary ===
Legend for the data blocks above and below:

— What the protein is —

Sequence gives the chain of amino acids in standard one-letter code (A=alanine, C=cysteine, …, Y=tyrosine), read N→C. It is the only feature that is directly encoded by the gene; all structural features are derived from the folded form of this sequence.

The annotation block draws on four external resources. InterPro: which protein families and domains the sequence belongs to. GO: standardized terms for what the protein does, what process it participates in, and where in the cell it acts. CATH: which structural fold it has in the CATH hierarchy. Organism: the species of origin.

— Where its atoms are —

Atomic coordinates in PDBx/mmCIF format — the same representation the Protein Data Bank distributes. Each line of the _atom_site loop places one backbone atom in Cartesian space (units: ångströms, origin: arbitrary).

Six rendered views show the 3D structure from the faces of a cube — i.e. along ±x, ±y, ±z. Rendering representation is drawn randomly per protein from cartoon (secondary-structure ribbons), sticks (backbone bonds), or molecular surface; coloring is either N→C rainbow (blue at the N-terminus through red at the C-terminus) or one color per chain.

— Local backbone conformation —

DSSP 8-state secondary structure assigns each residue one of H (α-helix), G (3₁₀-helix), I (π-helix), E (extended β-strand), B (isolated β-bridge), T (hydrogen-bonded turn), S (bend), or '-' (coil). The assignment is computed from backbone hydrogen-bond geometry via the Kabsch–Sander algorithm.

P-SEA three-state annotation labels each residue as helix, strand, or coil based purely on the geometry of the Cα trace. It serves as a fallback when the full backbone (and thus DSSP) is unavailable.

φ (phi) and ψ (psi) are the two rotatable backbone dihedrals per residue: φ is the C(i-1)–N–Cα–C torsion, ψ is the N–Cα–C–N(i+1) torsion, both in degrees on (−180°, 180°]. α-helical residues cluster near (−60°, −45°); β-strand residues near (−120°, +130°). A Ramachandran plot is simply a scatter of (φ, ψ) for every residue.

— Global shape and packing —

Radius of gyration (Rg) is the root-mean-square distance of Cα atoms from their centroid — a single number for overall size and compactness. A globular domain of N residues has Rg ≈ 2.2·N^0.38 Å; an extended or disordered chain has a much larger Rg. The Cα contact count is the number of residue pairs whose Cα atoms are within 8 Å and are more than four positions apart in sequence — a standard proxy for tertiary packing density. The bounding box is the smallest axis-aligned box enclosing all Cα atoms.

Accessible surface area quantifies burial. A residue with SASA near zero is packed into the hydrophobic core; one with SASA >100 Å² sits on the surface. Computed here via the Shrake–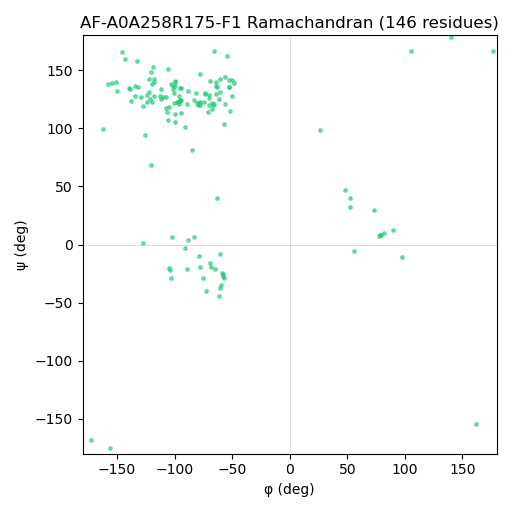Rupley numerical algorithm with a 1.4 Å probe.

The contact map is a binary N×N matrix image: pixel (i, j) is dark where Cα_i and Cα_j are within 8 Å and |i−j|>4. Because the |i−j|>4 filter removes local helical contacts, off-diagonal stripes parallel to the main diagonal indicate parallel β-sheets; stripes perpe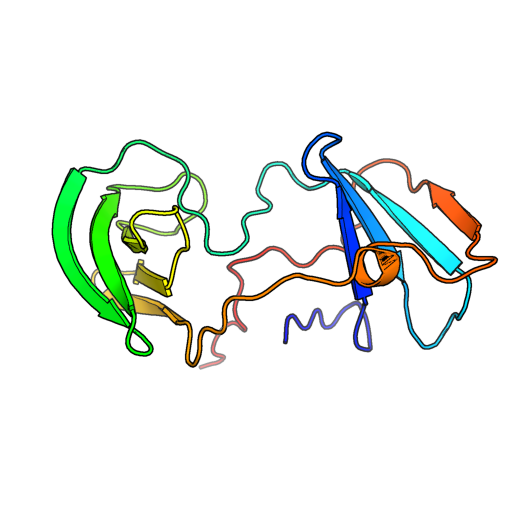ndicular to it indicate antiparallel β-sheets. The Ramachandran plot scatters every residue's (φ, ψ) pair against the sterically allowed regions. The PAE heatmap renders the predicted-aligned-error matrix.

— Structural neighborhood —

A 3Di character summarizes, for each residue, the relative orientation of the Cα frame of its nearest spatial neighbor. Because it encodes fold topology rather than chemistry, 3Di alignments detect remote structural similarity that sequence alignment misses.

Structural nearest neighbors (via Foldseek easy-search vs the PDB). Reported per hit: target PDB id, E-value, and alignment TM-score. A TM-score above ~0.5 is the conventional threshold for 'same fold'.

— Confidence and disorder —

For AlphaFold models, the B-factor field carries pLDDT — the model's own estimate of local accuracy on a 0–100 scale. Regions with pLDDT<50 should be treated as essentially unmodeled; they often correspond to intrinsically disordered segments.

B-factor (Debye–Waller factor) reflects atomic displacement in the crystal lattice. It is an experimental observable (units Å²), not a prediction; low values mean the atom is pinned down, high values mean it moves or is heterogeneous across the crystal.

Predicted Aligned Error (PAE) is an AlphaFold confidence matrix: entry (i, j) is the expected error in the position of residue j, in ångströms, when the prediction is superimposed on the true structure at residue i. Low PAE within a block of residues means that block is internally rigid and well-predicted; high PAE between two blocks means their relative placement is uncertain even if each block individually is confident.